Protein 1A93 (pdb70)

Sequence (64 aa):
CGGVQAEEQKLISEEDLLRKRREQLKHKLEQLCGGMRRKNDTHQQDIDDLKRQNALLEQQVRAL

Secondary structure (DSSP, 8-state):
--SHHHHHHHHHHHHHHHHHHHHHHHHHHHH-/---HHHHHHHHHHHHHHHHHHHHHHHHHHHH-

Foldseek 3Di:
DVCPCVVVVCVVVVVVVVVVVVCVVVVVVVVD/DPQDVPVVVVVCVVVVVVCVVVVVVCVVVVVD

InterPro domains:
  IPR002418 Transcription regulator Myc [PIRSF001705] (16-452)
  IPR002418 Transcription regulator Myc [PR00044] (60-78)
  IPR002418 Transcription regulator Myc [PR00044] (143-158)
  IPR002418 Transcription regulator Myc [PR00044] (319-328)
  IPR002418 Transcription regulator Myc [PR00044] (362-378)
  IPR002418 Transcription regulator Myc [PR00044] (379-394)
  IPR002418 Transcription regulator Myc [PR00044] (404-417)
  IPR003327 Leucine zipper, Myc [PF02344] (423-453)
  IPR011598 Myc-type, basic helix-loop-helix (bHLH) domain [PF00010] (370-422)
  IPR011598 Myc-type, basic helix-loop-helix (bHLH) domain [PS50888] (369-421)
  IPR011598 Myc-type, basic helix-loop-helix (bHLH) domain [SM00353] (375-427)
  IPR012682 Transcription regulator Myc, N-terminal [PF01056] (17-360)
  IPR036638 Helix-loop-helix DNA-binding domain superfamily [G3DSA:4.10.280.10] (361-454)
  IPR036638 Helix-loop-helix DNA-binding domain superfamily [SSF47459] (368-450)
  IPR050433 Myc family transcription factors [PTHR45851] (22-452)

GO terms:
  GO:0140537 transcription regulator activator activity (F, IEP)
  GO:0005515 protein binding (F, IPI)
  GO:1905761 SCF ubiquitin ligase complex binding (F, IPI)
  GO:0000981 DNA-binding transcription factor activity, RNA polymerase II-specific (F, IDA)
  GO:0001227 DNA-binding transcription repressor activity, RNA polymerase II-specific (F, IDA)
  GO:0060633 negative regulation of transcription initiation by RNA polymerase II (P, IDA)
  GO:0070888 E-box binding (F, IDA)
  GO:0001046 core promoter sequence-specific DNA binding (F, IDA)
  GO:0001228 DNA-binding transcription activator activity, RNA polymerase II-specific (F, IDA)
  GO:1902895 positive regulation of miRNA transcription (P, IDA)
  GO:0005634 nucleus (C, IDA)
  GO:0010468 regulation of gene expression (P, IDA)
  GO:0008284 positive regulation of cell population proliferation (P, IDA)
  GO:0000978 RNA polymerase II cis-regulatory region sequence-specific DNA binding (F, IDA)
  GO:0045944 positive regulation of transcription by RNA polymerase II (P, IDA)
  GO:0000785 chromatin (C, IDA)
  GO:0005654 nucleoplasm (C, IDA)
  GO:0005730 nucleolus (C, IDA)
  GO:0045893 positive regulation of DNA-templated transcription (P, IDA)
  GO:0000082 G1/S transition of mitotic cell cycle (P, IDA)

Organism: Homo sapiens (NCBI:txid9606)

Structure (mmCIF, N/CA/C/O backbone):
data_1A93
#
_entry.id   1A93
#
_cell.length_a   1.000
_cell.length_b   1.000
_cell.length_c   1.000
_cell.angle_alpha   90.00
_cell.a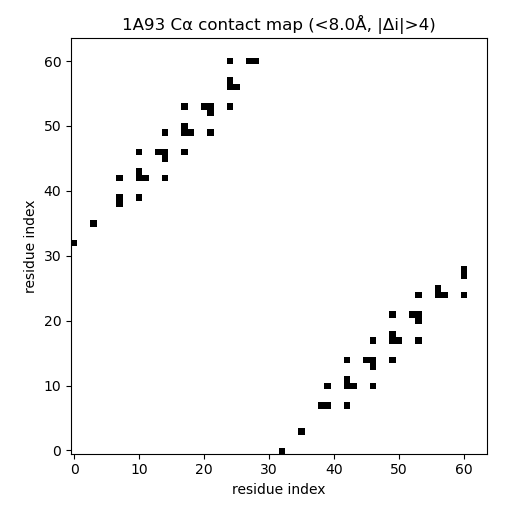ngle_beta   90.00
_cell.angle_gamma   90.00
#
_symmetry.space_group_name_H-M   'P 1'
#
loop_
_entity.id
_entity.type
_entity.pdbx_description
1 polymer 'MYC PROTO-ONCOGENE PROTEIN'
2 polymer 'MAX PROTEIN'
#
loop_
_atom_site.group_PDB
_atom_site.id
_atom_site.type_symbol
_atom_site.label_atom_id
_atom_site.label_alt_id
_atom_site.label_comp_id
_atom_site.label_asym_id
_atom_site.label_entity_id
_atom_site.label_seq_id
_atom_site.pdbx_PDB_ins_code
_atom_site.Cartn_x
_atom_site.Cartn_y
_atom_site.Cartn_z
_atom_site.occupancy
_atom_site.B_iso_or_equiv
_atom_site.auth_seq_id
_atom_site.auth_comp_id
_atom_site.auth_asym_id
_atom_site.auth_atom_id
_atom_site.pdbx_PDB_model_num
ATOM 7 N N . CYS A 1 2 ? 38.240 2.099 -5.150 1.00 5.05 3 CYS A N 1
ATOM 8 C CA . CYS A 1 2 ? 38.673 3.471 -5.402 1.00 4.41 3 CYS A CA 1
ATOM 9 C C . CYS A 1 2 ? 39.052 3.647 -6.869 1.00 4.23 3 CYS A C 1
ATOM 10 O O . CYS A 1 2 ? 39.919 2.945 -7.390 1.00 4.59 3 CYS A O 1
ATOM 17 N N . GLY A 1 3 ? 38.392 4.595 -7.528 1.00 4.02 4 GLY A N 1
ATOM 18 C CA . GLY A 1 3 ? 38.666 4.861 -8.937 1.00 4.00 4 GLY A CA 1
ATOM 19 C C . GLY A 1 3 ? 39.468 6.147 -9.099 1.00 3.54 4 GLY A C 1
ATOM 20 O O . GLY A 1 3 ? 40.471 6.185 -9.812 1.00 3.77 4 GLY A O 1
ATOM 24 N N . GLY A 1 4 ? 39.016 7.201 -8.426 1.00 3.35 5 GLY A N 1
ATOM 25 C CA . GLY A 1 4 ? 39.698 8.490 -8.498 1.00 3.10 5 GLY A CA 1
ATOM 26 C C . GLY A 1 4 ? 39.772 9.140 -7.121 1.00 2.76 5 GLY A C 1
ATOM 27 O O . GLY A 1 4 ? 39.711 10.362 -6.992 1.00 2.70 5 GLY A O 1
ATOM 31 N N . VAL A 1 5 ? 39.903 8.306 -6.093 1.00 2.58 6 VAL A N 1
ATOM 32 C CA . VAL A 1 5 ? 39.984 8.808 -4.724 1.00 2.27 6 VAL A CA 1
ATOM 33 C C . VAL A 1 5 ? 41.330 9.486 -4.486 1.00 2.12 6 VAL A C 1
ATOM 34 O O . VAL A 1 5 ? 41.404 10.559 -3.887 1.00 1.92 6 VAL A O 1
ATOM 47 N N . GLN A 1 6 ? 42.394 8.845 -4.962 1.00 2.27 7 GLN A N 1
ATOM 48 C CA . GLN A 1 6 ? 43.738 9.393 -4.798 1.00 2.23 7 GLN A CA 1
ATOM 49 C C . GLN A 1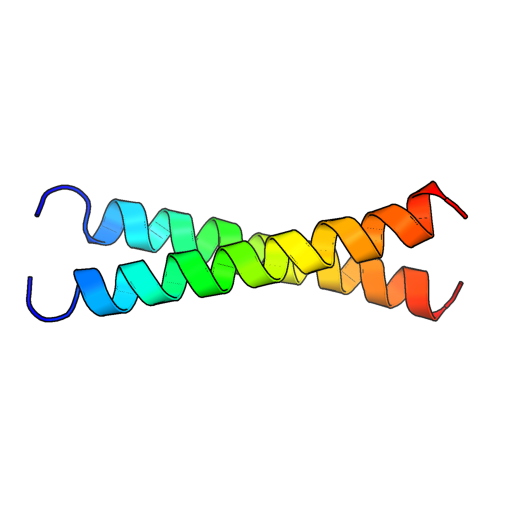 6 ? 43.865 10.723 -5.534 1.00 2.26 7 GLN A C 1
ATOM 50 O O . GLN A 1 6 ? 44.421 11.688 -5.010 1.00 2.18 7 GLN A O 1
ATOM 64 N N . ALA A 1 7 ? 43.341 10.762 -6.756 1.00 2.45 8 ALA A N 1
ATOM 65 C CA . ALA A 1 7 ? 43.400 11.979 -7.561 1.00 2.57 8 ALA A CA 1
ATOM 66 C C . ALA A 1 7 ? 42.637 13.108 -6.875 1.00 2.38 8 ALA A C 1
ATOM 67 O O . ALA A 1 7 ? 43.124 14.234 -6.774 1.00 2.37 8 ALA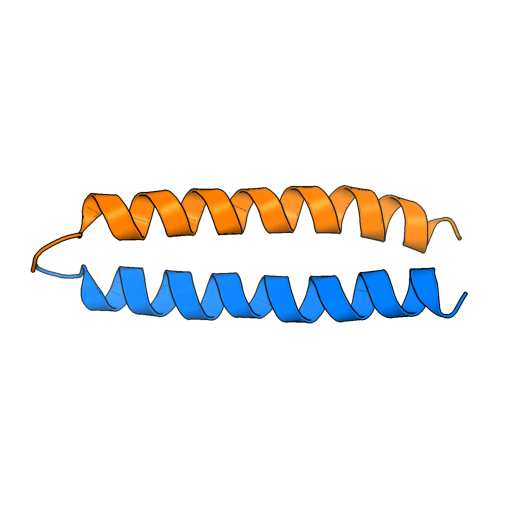 A O 1
ATOM 74 N N . GLU A 1 8 ? 41.434 12.792 -6.403 1.00 2.27 9 GLU A N 1
ATOM 75 C CA . GLU A 1 8 ? 40.607 13.787 -5.726 1.00 2.11 9 GLU A CA 1
ATOM 76 C C . GLU A 1 8 ? 41.242 14.192 -4.400 1.00 1.81 9 GLU A C 1
ATOM 77 O O . GLU A 1 8 ? 41.231 15.364 -4.022 1.00 1.74 9 GLU A O 1
ATOM 89 N N . GLU A 1 9 ? 41.797 13.208 -3.698 1.00 1.70 10 GLU A N 1
ATOM 90 C CA . GLU A 1 9 ? 42.438 13.470 -2.412 1.00 1.49 10 GLU A CA 1
ATOM 91 C C . GLU A 1 9 ? 43.713 14.284 -2.610 1.00 1.61 10 GLU A C 1
ATOM 92 O O . GLU A 1 9 ? 43.997 15.214 -1.855 1.00 1.53 10 GLU A O 1
ATOM 104 N N . GLN A 1 10 ? 44.479 13.921 -3.635 1.00 1.85 11 GLN A N 1
ATOM 105 C CA . GLN A 1 10 ? 45.725 14.624 -3.929 1.00 2.04 11 GLN A CA 1
ATOM 106 C C . GLN A 1 10 ? 45.447 16.085 -4.265 1.00 2.07 11 GLN A C 1
ATOM 107 O O . GLN A 1 10 ? 46.245 16.971 -3.957 1.00 2.16 11 GLN A O 1
ATOM 121 N N . LYS A 1 11 ? 44.305 16.326 -4.902 1.00 2.05 12 LYS A N 1
ATOM 122 C CA . LYS A 1 11 ? 43.926 17.685 -5.279 1.00 2.11 12 LYS A CA 1
ATOM 123 C C . LYS A 1 11 ? 43.415 18.452 -4.064 1.00 1.90 12 LYS A C 1
ATOM 124 O O . LYS A 1 11 ? 43.696 19.639 -3.898 1.00 1.95 12 LYS A O 1
ATOM 143 N N . LEU A 1 12 ? 42.661 17.759 -3.216 1.00 1.67 13 LEU A N 1
ATOM 144 C CA . LEU A 1 12 ? 42.112 18.382 -2.014 1.00 1.46 13 LEU A CA 1
ATOM 145 C C . LEU A 1 12 ? 43.237 18.861 -1.101 1.00 1.45 13 LEU A C 1
ATOM 146 O O . LEU A 1 12 ? 43.164 19.941 -0.515 1.00 1.45 13 LEU A O 1
ATOM 162 N N . ILE A 1 13 ? 44.280 18.043 -0.989 1.00 1.51 14 ILE A N 1
ATOM 163 C CA . ILE A 1 13 ? 45.422 18.389 -0.146 1.00 1.57 14 ILE A CA 1
ATOM 164 C C . ILE A 1 13 ? 46.143 19.610 -0.710 1.00 1.77 14 ILE A C 1
ATOM 165 O O . ILE A 1 13 ? 46.346 20.606 -0.015 1.00 1.79 14 ILE A O 1
ATOM 181 N N . SER A 1 14 ? 46.534 19.519 -1.978 1.00 1.95 15 SER A N 1
ATOM 182 C CA . SER A 1 14 ? 47.243 20.618 -2.630 1.00 2.16 15 SER A CA 1
ATOM 183 C C . SER A 1 14 ? 46.398 21.890 -2.614 1.00 2.08 15 SER A C 1
ATOM 184 O O . SER A 1 14 ? 46.916 22.993 -2.439 1.00 2.14 15 SER A O 1
ATOM 192 N N . GLU A 1 15 ? 45.092 21.722 -2.797 1.00 1.97 16 GLU A N 1
ATOM 193 C CA . GLU A 1 15 ? 44.181 22.864 -2.800 1.00 1.90 16 GLU A CA 1
ATOM 194 C C . GLU A 1 15 ? 44.067 23.452 -1.398 1.00 1.78 16 GLU A C 1
ATOM 195 O O . GLU A 1 15 ? 44.035 24.670 -1.219 1.00 1.78 16 GLU A O 1
ATOM 207 N N . GLU A 1 16 ? 44.007 22.571 -0.403 1.00 1.69 17 GLU A N 1
ATOM 208 C CA . GLU A 1 16 ? 43.898 23.010 0.985 1.00 1.60 17 GLU A CA 1
ATOM 209 C C . GLU A 1 16 ? 45.185 23.700 1.424 1.00 1.71 17 GLU A C 1
ATOM 210 O O . GLU A 1 16 ? 45.157 24.746 2.072 1.00 1.68 17 GLU A O 1
ATOM 222 N N . ASP A 1 17 ? 46.316 23.101 1.059 1.00 1.86 18 ASP A N 1
ATOM 223 C CA . ASP A 1 17 ? 47.615 23.666 1.416 1.00 1.99 18 ASP A CA 1
ATOM 224 C C . ASP A 1 17 ? 47.785 25.044 0.784 1.00 2.00 18 ASP A C 1
ATOM 225 O O . ASP A 1 17 ? 48.420 25.931 1.354 1.00 2.03 18 ASP A O 1
ATOM 234 N N . LEU A 1 18 ? 47.205 25.213 -0.402 1.00 2.00 19 LEU A N 1
ATOM 235 C CA . LEU A 1 18 ? 47.292 26.489 -1.107 1.00 2.04 19 LEU A CA 1
ATOM 236 C C . LEU A 1 18 ? 46.622 27.589 -0.290 1.00 1.90 19 LEU A C 1
ATOM 237 O O . LEU A 1 18 ? 47.159 28.686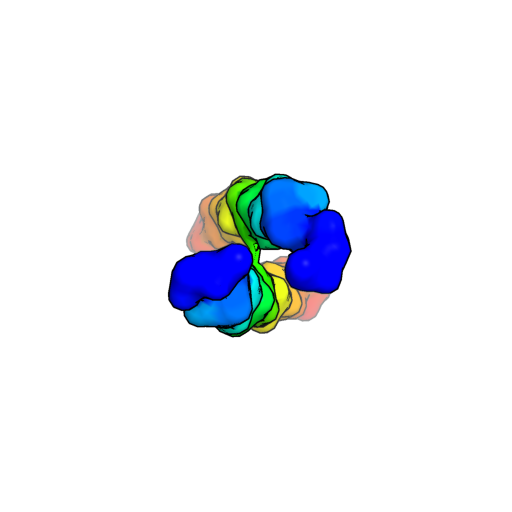 -0.141 1.00 1.87 19 LEU A O 1
ATOM 253 N N . LEU A 1 19 ? 45.443 27.279 0.240 1.00 1.82 20 LEU A N 1
ATOM 254 C CA . LEU A 1 19 ? 44.704 28.245 1.047 1.00 1.69 20 LEU A CA 1
ATOM 255 C C . LEU A 1 19 ? 45.447 28.521 2.350 1.00 1.70 20 LEU A C 1
ATOM 256 O O . LEU A 1 19 ? 45.408 29.630 2.883 1.00 1.64 20 LEU A O 1
ATOM 272 N N . ARG A 1 20 ? 46.128 27.495 2.857 1.00 1.79 21 ARG A N 1
ATOM 273 C CA . ARG A 1 20 ? 46.882 27.632 4.099 1.00 1.84 21 ARG A CA 1
ATOM 274 C C . ARG A 1 20 ? 48.012 28.641 3.924 1.00 1.90 21 ARG A C 1
ATOM 275 O O . ARG A 1 20 ? 48.294 29.441 4.817 1.00 1.88 21 ARG A O 1
ATOM 296 N N . LYS A 1 21 ? 48.656 28.594 2.761 1.00 1.98 22 LYS A N 1
ATOM 297 C CA . LYS A 1 21 ? 49.756 29.510 2.473 1.00 2.06 22 LYS A CA 1
ATOM 298 C C . LYS A 1 21 ? 49.250 30.948 2.428 1.00 1.91 22 LYS A C 1
ATOM 299 O O . LYS A 1 21 ? 49.938 31.878 2.851 1.00 1.92 22 LYS A O 1
ATOM 318 N N . ARG A 1 22 ? 48.037 31.118 1.911 1.00 1.79 23 ARG A N 1
ATOM 319 C CA . ARG A 1 22 ? 47.440 32.447 1.815 1.00 1.66 23 ARG A CA 1
ATOM 320 C C . ARG A 1 22 ? 47.007 32.937 3.193 1.00 1.56 23 ARG A C 1
ATOM 321 O O . ARG A 1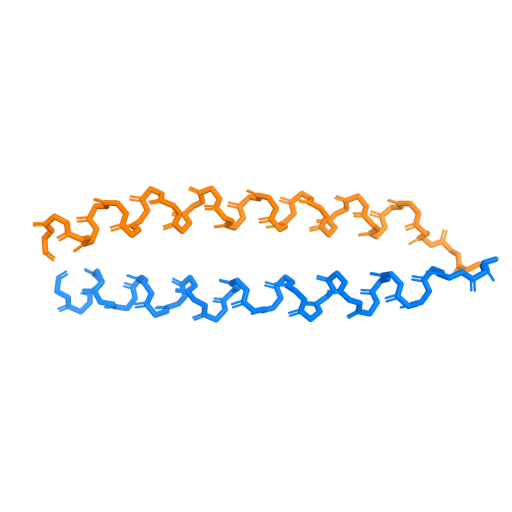 22 ? 47.079 34.128 3.496 1.00 1.53 23 ARG A O 1
ATOM 342 N N . ARG A 1 23 ? 46.557 32.002 4.025 1.00 1.55 24 ARG A N 1
ATOM 343 C CA . ARG A 1 23 ? 46.113 32.345 5.373 1.00 1.51 24 ARG A CA 1
ATOM 344 C C . ARG A 1 23 ? 47.267 32.933 6.180 1.00 1.65 24 ARG A C 1
ATOM 345 O O . ARG A 1 23 ? 47.073 33.816 7.015 1.00 1.64 24 ARG A O 1
ATOM 366 N N . GLU A 1 24 ? 48.471 32.431 5.919 1.00 1.82 25 GLU A N 1
ATOM 367 C CA . GLU A 1 24 ? 49.655 32.912 6.625 1.00 1.99 25 GLU A CA 1
ATOM 368 C C . GLU A 1 24 ? 50.021 34.316 6.155 1.00 1.90 25 GLU A C 1
ATOM 369 O O . GLU A 1 24 ? 50.338 35.192 6.960 1.00 1.97 25 GLU A O 1
ATOM 381 N N . GLN A 1 25 ? 49.975 34.519 4.842 1.00 1.79 26 GLN A N 1
ATOM 382 C CA . GLN A 1 25 ? 50.304 35.822 4.271 1.00 1.74 26 GLN A CA 1
ATOM 383 C C . GLN A 1 25 ? 49.298 36.873 4.730 1.00 1.58 26 GLN A C 1
ATOM 384 O O . GLN A 1 25 ? 49.667 37.990 5.093 1.00 1.61 26 GLN A O 1
ATOM 398 N N . LEU A 1 26 ? 48.021 36.501 4.709 1.00 1.45 27 LEU A N 1
ATOM 399 C CA . LEU A 1 26 ? 46.963 37.418 5.125 1.00 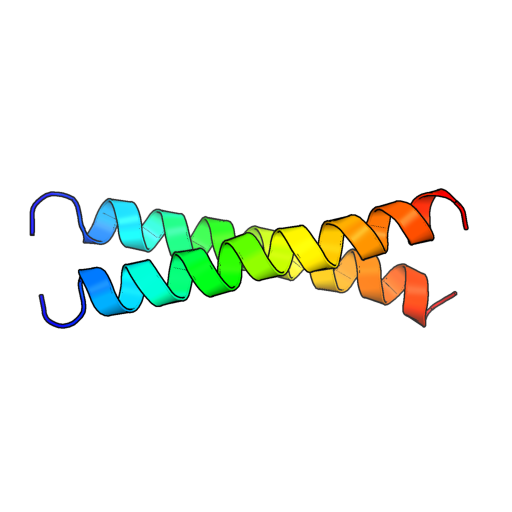1.32 27 LEU A CA 1
ATOM 400 C C . LEU A 1 26 ? 47.105 37.757 6.605 1.00 1.52 27 LEU A C 1
ATOM 401 O O . LEU A 1 26 ? 46.922 38.903 7.016 1.00 1.59 27 LEU A O 1
ATOM 417 N N . LYS A 1 27 ? 47.433 36.744 7.402 1.00 1.69 28 LYS A N 1
ATOM 418 C CA . LYS A 1 27 ? 47.598 36.940 8.840 1.00 1.95 28 LYS A CA 1
ATOM 419 C C . LYS A 1 27 ? 48.894 37.691 9.129 1.00 2.11 28 LYS A C 1
ATOM 420 O O . LYS A 1 27 ? 48.981 38.463 10.085 1.00 2.29 28 LYS A O 1
ATOM 439 N N . HIS A 1 28 ? 49.900 37.456 8.292 1.00 2.07 29 HIS A N 1
ATOM 440 C CA . HIS A 1 28 ? 51.192 38.115 8.464 1.00 2.23 29 HIS A CA 1
ATOM 441 C C . HIS A 1 28 ? 51.042 39.627 8.331 1.00 2.19 29 HIS A C 1
ATOM 442 O O . HIS A 1 28 ? 51.499 40.387 9.184 1.00 2.44 29 HIS A O 1
ATOM 456 N N . LYS A 1 29 ? 50.395 40.054 7.250 1.00 1.95 30 LYS A N 1
ATOM 457 C CA . LYS A 1 29 ? 50.188 41.480 7.012 1.00 1.99 30 LYS A CA 1
ATOM 458 C C . LYS A 1 29 ? 49.352 42.091 8.132 1.00 2.17 30 LYS A C 1
ATOM 459 O O . LYS A 1 29 ? 49.549 43.244 8.516 1.00 2.46 30 LYS A O 1
ATOM 478 N N . LEU A 1 30 ? 48.415 41.303 8.651 1.00 2.07 31 LEU A N 1
ATOM 479 C CA . LEU A 1 30 ? 47.551 41.772 9.731 1.00 2.30 31 LEU A CA 1
ATOM 480 C C . LEU A 1 30 ? 48.322 41.816 11.046 1.00 2.71 31 LEU A C 1
ATOM 481 O O . LEU A 1 30 ? 48.157 42.733 11.850 1.00 3.02 31 LEU A O 1
ATOM 497 N N . GLU A 1 31 ? 49.168 40.811 11.254 1.00 2.76 32 GLU A N 1
ATOM 498 C CA . GLU A 1 31 ? 49.966 40.738 12.475 1.00 3.17 32 GLU A CA 1
ATOM 499 C C . GLU A 1 31 ? 51.082 41.777 12.445 1.00 3.33 32 GLU A C 1
ATOM 500 O O . GLU A 1 31 ? 51.295 42.509 13.412 1.00 3.72 32 GLU A O 1
ATOM 512 N N . GLN A 1 32 ? 51.792 41.833 11.322 1.00 3.16 33 GLN A N 1
ATOM 513 C CA . GLN A 1 32 ? 52.888 42.787 11.171 1.00 3.39 33 GLN A CA 1
ATOM 514 C C . GLN A 1 32 ? 52.368 44.218 11.275 1.00 3.57 33 GLN A C 1
ATOM 515 O O . GLN A 1 32 ? 53.039 45.100 11.811 1.00 3.99 33 GLN A O 1
ATOM 529 N N . LEU A 1 33 ? 51.163 44.437 10.756 1.00 3.53 34 LEU A N 1
ATOM 530 C CA . LEU A 1 33 ? 50.558 45.765 10.794 1.00 3.93 34 LEU A CA 1
ATOM 531 C C . LEU A 1 33 ? 49.104 45.675 11.247 1.00 4.18 34 LEU A C 1
ATOM 532 O O . LEU A 1 33 ? 48.293 44.983 10.632 1.00 4.56 34 LEU A O 1
ATOM 557 N N . CYS B 2 2 ? 40.522 1.217 0.414 1.00 4.47 3 CYS B N 1
ATOM 558 C CA . CYS B 2 2 ? 41.376 2.382 0.634 1.00 4.02 3 CYS B CA 1
ATOM 559 C C . CYS B 2 2 ? 41.485 2.687 2.125 1.00 3.94 3 CYS B C 1
ATOM 560 O O . CYS B 2 2 ? 42.582 2.832 2.665 1.00 4.27 3 CYS B O 1
ATOM 567 N N . GLY B 2 3 ? 40.334 2.783 2.783 1.00 3.91 4 GLY B N 1
ATOM 568 C CA . GLY B 2 3 ? 40.308 3.072 4.214 1.00 4.01 4 GLY B CA 1
ATOM 569 C C . GLY B 2 3 ? 39.382 4.246 4.514 1.00 3.61 4 GLY B C 1
ATOM 570 O O . GLY B 2 3 ? 38.180 4.071 4.719 1.00 4.02 4 GLY B O 1
ATOM 574 N N . GLY B 2 4 ? 39.955 5.446 4.537 1.00 3.18 5 GLY B N 1
ATOM 575 C CA . GLY B 2 4 ? 39.173 6.648 4.814 1.00 2.90 5 GLY B CA 1
ATOM 576 C C . GLY B 2 4 ? 39.002 7.486 3.552 1.00 2.10 5 GLY B C 1
ATOM 577 O O . GLY B 2 4 ? 39.655 8.515 3.379 1.00 1.80 5 GLY B O 1
ATOM 581 N N . MET B 2 5 ? 38.116 7.032 2.670 1.00 2.05 6 MET B N 1
ATOM 582 C CA . MET B 2 5 ? 37.863 7.746 1.421 1.00 1.68 6 MET B CA 1
ATOM 583 C C . MET B 2 5 ? 36.996 8.976 1.674 1.00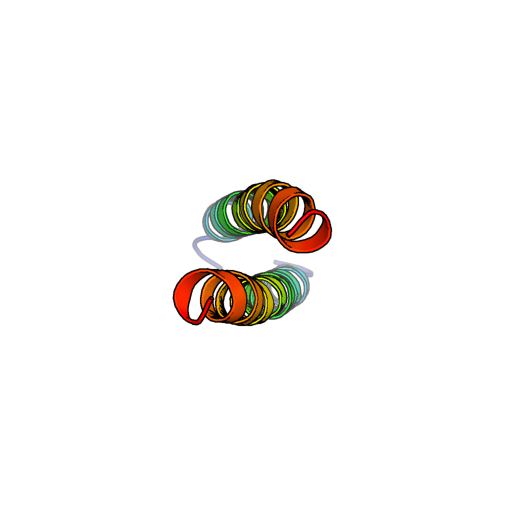 1.48 6 MET B C 1
ATOM 584 O O . MET B 2 5 ? 37.428 10.110 1.472 1.00 1.20 6 MET B O 1
ATOM 598 N N . ARG B 2 6 ? 35.765 8.736 2.116 1.00 1.72 7 ARG B N 1
ATOM 599 C CA . ARG B 2 6 ? 34.838 9.830 2.393 1.00 1.64 7 ARG B CA 1
ATOM 600 C C . ARG B 2 6 ? 35.269 10.597 3.640 1.00 1.42 7 ARG B C 1
ATOM 601 O O . ARG B 2 6 ? 35.045 11.802 3.752 1.00 1.22 7 ARG B O 1
ATOM 622 N N . ARG B 2 7 ? 35.889 9.884 4.577 1.00 1.54 8 ARG B N 1
ATOM 623 C CA . ARG B 2 7 ? 36.347 10.507 5.817 1.00 1.48 8 ARG B CA 1
ATOM 624 C C . ARG B 2 7 ? 37.370 11.601 5.520 1.00 1.18 8 ARG B C 1
ATOM 625 O O . ARG B 2 7 ? 37.197 12.755 5.911 1.00 1.12 8 ARG B O 1
ATOM 646 N N . LYS B 2 8 ? 38.438 11.222 4.824 1.00 1.05 9 LYS B N 1
ATOM 647 C CA . LYS B 2 8 ? 39.487 12.177 4.477 1.00 0.87 9 LYS B CA 1
ATOM 648 C C . LYS B 2 8 ? 38.927 13.288 3.594 1.00 0.57 9 LYS B C 1
ATOM 649 O O . LYS B 2 8 ? 39.247 14.463 3.772 1.00 0.53 9 LYS B O 1
ATOM 668 N N . ASN B 2 9 ? 38.086 12.901 2.639 1.00 0.56 10 ASN B N 1
ATOM 669 C CA . ASN B 2 9 ? 37.483 13.872 1.729 1.00 0.53 10 ASN B CA 1
ATOM 670 C C . ASN B 2 9 ? 36.627 14.870 2.503 1.00 0.48 10 ASN B C 1
ATOM 671 O O . ASN B 2 9 ? 36.635 16.068 2.220 1.00 0.51 10 ASN B O 1
ATOM 682 N N . ASP B 2 10 ? 35.887 14.361 3.484 1.00 0.56 11 ASP B N 1
ATOM 683 C CA . ASP B 2 10 ? 35.026 15.216 4.296 1.00 0.59 11 ASP B CA 1
ATOM 684 C C . ASP B 2 10 ? 35.861 16.236 5.063 1.00 0.42 11 ASP B C 1
ATOM 685 O O . ASP B 2 10 ? 35.551 17.428 5.080 1.00 0.44 11 ASP B O 1
ATOM 694 N N . THR B 2 11 ? 36.925 15.754 5.698 1.00 0.46 12 THR B N 1
ATOM 695 C CA . THR B 2 11 ? 37.803 16.631 6.467 1.00 0.57 12 THR B CA 1
ATOM 696 C C . THR B 2 11 ? 38.465 17.655 5.552 1.00 0.51 12 THR B C 1
ATOM 697 O O . THR B 2 11 ? 38.677 18.806 5.934 1.00 0.67 12 THR B O 1
ATOM 708 N N . HIS B 2 12 ? 38.788 17.223 4.337 1.00 0.42 13 HIS B N 1
ATOM 709 C CA . HIS B 2 12 ? 39.427 18.109 3.368 1.00 0.60 13 HIS B CA 1
ATOM 710 C C . HIS B 2 12 ? 38.501 19.268 3.016 1.00 0.63 13 HIS B C 1
ATOM 711 O O . HIS B 2 12 ? 38.901 20.432 3.033 1.00 0.81 13 HIS B O 1
ATOM 725 N N . GLN B 2 13 ? 37.257 18.931 2.696 1.00 0.54 14 GLN B N 1
ATOM 726 C CA . GLN B 2 13 ? 36.269 19.946 2.337 1.00 0.65 14 GLN B CA 1
ATOM 727 C C . GLN B 2 13 ? 36.030 20.895 3.507 1.00 0.60 14 GLN B C 1
ATOM 728 O O . GLN B 2 13 ? 35.926 22.109 3.329 1.00 0.69 14 GLN B O 1
ATOM 742 N N . GLN B 2 14 ? 35.943 20.327 4.707 1.00 0.53 15 GLN B N 1
ATOM 743 C CA . GLN B 2 14 ? 35.715 21.132 5.904 1.00 0.56 15 GLN B CA 1
ATOM 744 C C . GLN B 2 14 ? 36.869 22.105 6.118 1.00 0.64 15 GLN B C 1
ATOM 745 O O . GLN B 2 14 ? 36.663 23.308 6.277 1.00 0.67 15 GLN B O 1
ATOM 759 N N . ASP B 2 15 ? 38.088 21.572 6.116 1.00 0.71 16 ASP B N 1
ATOM 760 C CA . ASP B 2 15 ? 39.274 22.404 6.308 1.00 0.83 16 ASP B CA 1
ATOM 761 C C . ASP B 2 15 ? 39.379 23.440 5.193 1.00 0.89 16 ASP B C 1
ATOM 762 O O . ASP B 2 15 ? 39.723 24.598 5.430 1.00 0.95 16 ASP B O 1
ATOM 771 N N . ILE B 2 16 ? 39.070 23.009 3.974 1.00 0.90 17 ILE B N 1
ATOM 772 C CA . ILE B 2 16 ? 39.122 23.902 2.820 1.00 1.00 17 ILE B CA 1
ATOM 773 C C . ILE B 2 16 ? 38.124 25.046 2.998 1.00 0.94 17 ILE B C 1
ATOM 774 O O . ILE B 2 16 ? 38.500 26.191 3.244 1.00 0.97 17 ILE B O 1
ATOM 790 N N . ASP B 2 17 ? 36.845 24.713 2.832 1.00 0.87 18 ASP B N 1
ATOM 791 C CA . ASP B 2 17 ? 35.773 25.701 2.933 1.00 0.84 18 ASP B CA 1
ATOM 792 C C . ASP B 2 17 ? 35.941 26.597 4.166 1.00 0.79 18 ASP B C 1
ATOM 793 O O . ASP B 2 17 ? 35.529 27.757 4.168 1.00 0.81 18 ASP B O 1
ATOM 802 N N . ASP B 2 18 ? 36.553 26.043 5.210 1.00 0.75 19 ASP B N 1
ATOM 803 C CA . ASP B 2 18 ? 36.773 26.800 6.439 1.00 0.76 19 ASP B CA 1
ATOM 804 C C . ASP B 2 18 ? 37.893 27.817 6.241 1.00 0.85 19 ASP B C 1
ATOM 805 O O . ASP B 2 18 ? 37.836 28.934 6.754 1.00 0.86 19 ASP B O 1
ATOM 814 N N . LEU B 2 19 ? 38.912 27.414 5.488 1.00 0.93 20 LEU B N 1
ATOM 815 C CA . LEU B 2 19 ? 40.046 28.294 5.220 1.00 1.04 20 LEU B CA 1
ATOM 816 C C . LEU B 2 19 ? 39.607 29.485 4.374 1.00 1.02 20 LEU B C 1
ATOM 817 O O . LEU B 2 19 ? 39.962 30.630 4.654 1.00 1.04 20 LEU B O 1
ATOM 833 N N . LYS B 2 20 ? 38.829 29.199 3.333 1.00 1.00 21 LYS B N 1
ATOM 834 C CA . LYS B 2 20 ? 38.342 30.252 2.446 1.00 1.00 21 LYS B CA 1
ATOM 835 C C . LYS B 2 20 ? 37.466 31.236 3.214 1.00 0.89 21 LYS B C 1
ATOM 836 O O . LYS B 2 20 ? 37.466 32.436 2.937 1.00 0.90 21 LYS B O 1
ATOM 855 N N . ARG B 2 21 ? 36.719 30.715 4.183 1.00 0.82 22 ARG B N 1
ATOM 856 C CA . ARG B 2 21 ? 35.839 31.559 4.987 1.00 0.73 22 ARG B CA 1
ATOM 857 C C . ARG B 2 21 ? 36.661 32.487 5.875 1.00 0.69 22 ARG B C 1
ATOM 858 O O . ARG B 2 21 ? 36.323 33.657 6.057 1.00 0.62 22 ARG B O 1
ATOM 879 N N . GLN B 2 22 ? 37.747 31.951 6.426 1.00 0.78 23 GLN B N 1
ATOM 880 C CA . GLN B 2 22 ? 38.616 32.740 7.294 1.00 0.80 23 GLN B CA 1
ATOM 881 C C . GLN B 2 22 ? 39.400 33.759 6.473 1.00 0.80 23 GLN B C 1
ATOM 882 O O . GLN B 2 22 ? 39.511 34.927 6.847 1.00 0.78 23 GLN B O 1
ATOM 896 N N . ASN B 2 23 ? 39.941 33.303 5.347 1.00 0.86 24 ASN B N 1
ATOM 897 C CA . ASN B 2 23 ? 40.713 34.182 4.474 1.00 0.88 24 ASN B CA 1
ATOM 898 C C . ASN B 2 23 ? 39.821 35.275 3.896 1.00 0.78 24 ASN B C 1
ATOM 899 O O . ASN B 2 23 ? 40.264 36.400 3.662 1.00 0.77 24 ASN B O 1
ATOM 910 N N . ALA B 2 24 ? 38.555 34.932 3.669 1.00 0.75 25 ALA B N 1
ATOM 911 C CA . ALA B 2 24 ? 37.601 35.891 3.118 1.00 0.70 25 ALA B CA 1
ATOM 912 C C . ALA B 2 24 ? 37.431 37.076 4.062 1.00 0.57 25 ALA B C 1
ATOM 913 O O . ALA B 2 24 ? 37.650 38.227 3.684 1.00 0.55 25 ALA B O 1
ATOM 920 N N . LEU B 2 25 ? 37.038 36.781 5.298 1.00 0.58 26 LEU B N 1
ATOM 921 C CA . LEU B 2 25 ? 36.840 37.829 6.295 1.00 0.53 26 LEU B CA 1
ATOM 922 C C . LEU B 2 25 ? 38.152 38.558 6.568 1.00 0.47 26 LEU B C 1
ATOM 923 O O . LEU B 2 25 ? 38.166 39.755 6.856 1.00 0.42 26 LEU B O 1
ATOM 939 N N . LEU B 2 26 ? 39.255 37.821 6.474 1.00 0.56 27 LEU B N 1
ATOM 940 C CA . LEU B 2 26 ? 40.573 38.404 6.712 1.00 0.57 27 LEU B CA 1
ATOM 941 C C . LEU B 2 26 ? 40.914 39.415 5.621 1.00 0.42 27 LEU B C 1
ATOM 942 O O . LEU B 2 26 ? 41.157 40.589 5.897 1.00 0.41 27 LEU B O 1
ATOM 958 N N . GLU B 2 27 ? 40.926 38.943 4.376 1.00 0.43 28 GLU B N 1
ATOM 959 C CA . GLU B 2 27 ? 41.239 39.810 3.239 1.00 0.40 28 GLU B CA 1
ATOM 960 C C . GLU B 2 27 ? 40.274 40.995 3.182 1.00 0.34 28 GLU B C 1
ATOM 961 O O . GLU B 2 27 ? 40.679 42.135 2.960 1.00 0.40 28 GLU B O 1
ATOM 973 N N . GLN B 2 28 ? 38.991 40.707 3.387 1.00 0.37 29 GLN B N 1
ATOM 974 C CA . GLN B 2 28 ? 37.964 41.751 3.359 1.00 0.49 29 GLN B CA 1
ATOM 975 C C . GLN B 2 28 ? 38.285 42.856 4.366 1.00 0.52 29 GLN B C 1
ATOM 976 O O . GLN B 2 28 ? 37.949 44.022 4.157 1.00 0.71 29 GLN B O 1
ATOM 990 N N . GLN B 2 29 ? 38.944 42.476 5.457 1.00 0.46 30 GLN B N 1
ATOM 991 C CA . GLN B 2 29 ? 39.311 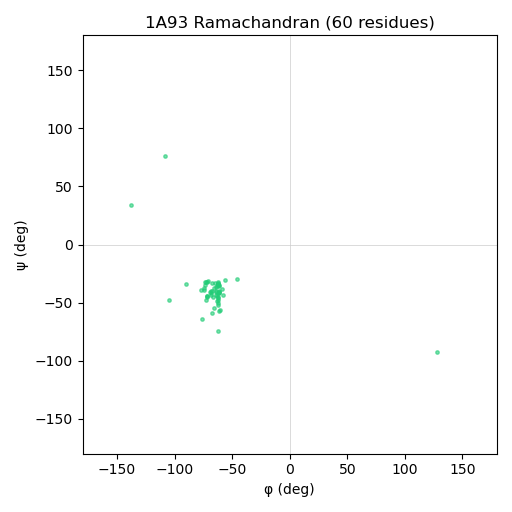43.441 6.490 1.00 0.64 30 GLN B CA 1
ATOM 992 C C . GLN B 2 29 ? 40.691 44.024 6.202 1.00 0.67 30 GLN B C 1
ATOM 993 O O . GLN B 2 29 ? 40.962 45.190 6.487 1.00 0.84 30 GLN B O 1
ATOM 1007 N N . VAL B 2 30 ? 41.559 43.194 5.630 1.00 0.54 31 VAL B N 1
ATOM 1008 C CA . VAL B 2 30 ? 42.914 43.629 5.301 1.00 0.63 31 VAL B CA 1
ATOM 1009 C C . VAL B 2 30 ? 42.888 44.597 4.119 1.00 0.70 31 VAL B C 1
ATOM 1010 O O . VAL B 2 30 ? 43.708 45.511 4.029 1.00 0.85 31 VAL B O 1
ATOM 1023 N N . ARG B 2 31 ? 41.936 44.386 3.215 1.00 0.68 32 ARG B N 1
ATOM 1024 C CA . ARG B 2 31 ? 41.810 45.246 2.041 1.00 0.86 32 ARG B CA 1
ATOM 1025 C C . ARG B 2 31 ? 41.422 46.661 2.457 1.00 1.02 32 ARG B C 1
ATOM 1026 O O . ARG B 2 31 ? 41.887 47.643 1.879 1.00 1.19 32 ARG B O 1
ATOM 1047 N N . ALA B 2 32 ? 40.565 46.753 3.469 1.00 1.01 33 ALA B N 1
ATOM 1048 C CA . ALA B 2 32 ? 40.117 48.053 3.961 1.00 1.23 33 ALA B CA 1
ATOM 1049 C C . ALA B 2 32 ? 41.241 48.749 4.722 1.00 1.39 33 ALA B C 1
ATOM 1050 O O . ALA B 2 32 ? 41.351 49.975 4.711 1.00 1.74 33 ALA B O 1
ATOM 1057 N N . LEU B 2 33 ? 42.075 47.952 5.383 1.00 1.31 34 LEU B N 1
ATOM 1058 C CA . LEU B 2 33 ? 43.191 48.500 6.149 1.00 1.52 34 LEU B CA 1
ATOM 1059 C C . LEU B 2 33 ? 44.499 48.328 5.383 1.00 1.67 34 LEU B C 1
ATOM 1060 O O . LEU B 2 33 ? 45.229 47.358 5.589 1.00 1.86 34 LEU B O 1
#

Nearest PDB structures (foldseek):
  2a93-assembly1_B  TM=8.849E-01  e=1.466E-03  unclassified

Radius of gyration: 14.55 Å; Cα contacts (8 Å, |Δi|>4): 31; chains: 2; bounding box: 18×46×21 Å

Solvent-accessible surface area: 5881 Å² total; per-residue (Å²): 96,88,37,23,142,67,109,41,123,140,28,79,68,80,19,67,124,17,121,147,110,84,102,122,12,123,100,137,77,139,154,173,123,73,23,76,203,197,109,33,82,83,27,112,125,62,14,95,81,13,124,173,84,7,54,109,30,67,141,114,28,214,86,171

B-factor: mean 2.15, std 1.17, range [0.34, 6.93]